Protein AF-A0A7L1Q4A2-F1 (afdb_monomer)

Nearest PDB structures (foldseek):
  6vft-assembly2_D  TM=8.440E-01  e=1.264E-03  Homo sapiens
  5dzx-assembly1_B  TM=8.798E-01  e=5.684E-03  Mus musculus
  7sz8-assembly1_A  TM=7.938E-01  e=6.410E-03  Homo sapiens
  5uly-assembly1_C  TM=8.935E-01  e=7.546E-02  Homo sapiens
  5uly-assembly2_D  TM=8.939E-01  e=8.511E-02  Homo sapiens

Radius of gyration: 13.57 Å; Cα contacts (8 Å, |Δi|>4): 120; chains: 1; bounding box: 34×17×35 Å

pLDDT: mean 86.44, std 8.15, range [62.41, 94.94]

Structure (mmCIF, N/CA/C/O backbone):
data_AF-A0A7L1Q4A2-F1
#
_entry.id   AF-A0A7L1Q4A2-F1
#
loop_
_atom_site.group_PDB
_atom_site.id
_atom_site.type_symbol
_atom_site.label_atom_id
_atom_site.label_alt_id
_atom_site.label_comp_id
_atom_site.label_asym_id
_atom_site.label_entity_id
_atom_site.label_seq_id
_atom_site.pdbx_PDB_ins_code
_atom_site.Cartn_x
_atom_site.Cartn_y
_atom_site.Cartn_z
_atom_site.occupancy
_atom_site.B_iso_or_equiv
_atom_site.auth_seq_id
_atom_site.auth_comp_id
_atom_site.auth_asym_id
_atom_site.auth_atom_id
_atom_site.pdbx_PDB_model_num
ATOM 1 N N . VAL A 1 1 ? -3.904 -5.025 -2.527 1.00 85.56 1 VAL A N 1
ATOM 2 C CA . VAL A 1 1 ? -3.828 -4.130 -3.709 1.00 85.56 1 VAL A CA 1
ATOM 3 C C . VAL A 1 1 ? -2.688 -4.610 -4.591 1.00 85.56 1 VAL A C 1
ATOM 5 O O . VAL A 1 1 ? -1.784 -5.237 -4.060 1.00 85.56 1 VAL A O 1
ATOM 8 N N . THR A 1 2 ? -2.737 -4.368 -5.898 1.00 87.88 2 THR A N 1
ATOM 9 C CA . THR A 1 2 ? -1.688 -4.778 -6.846 1.00 87.88 2 THR A CA 1
ATOM 10 C C . THR A 1 2 ? -1.434 -3.667 -7.853 1.00 87.88 2 THR A C 1
ATOM 12 O O . THR A 1 2 ? -2.383 -3.058 -8.342 1.00 87.88 2 THR A O 1
ATOM 15 N N . ALA A 1 3 ? -0.163 -3.436 -8.158 1.00 91.00 3 ALA A N 1
ATOM 16 C CA . ALA A 1 3 ? 0.339 -2.544 -9.192 1.00 91.00 3 ALA A CA 1
ATOM 17 C C . ALA A 1 3 ? 1.490 -3.243 -9.934 1.00 91.00 3 ALA A C 1
ATOM 19 O O . ALA A 1 3 ? 2.155 -4.119 -9.377 1.00 91.00 3 ALA A O 1
ATOM 20 N N . THR A 1 4 ? 1.688 -2.882 -11.198 1.00 89.12 4 THR A N 1
ATOM 21 C CA . THR A 1 4 ? 2.683 -3.489 -12.090 1.00 89.12 4 THR A CA 1
ATOM 22 C C . THR A 1 4 ? 3.457 -2.391 -12.798 1.00 89.12 4 THR A C 1
ATOM 24 O O . THR A 1 4 ? 2.829 -1.466 -13.310 1.00 89.12 4 THR A O 1
ATOM 27 N N . ASP A 1 5 ? 4.775 -2.538 -12.875 1.00 88.12 5 ASP A N 1
ATOM 28 C CA . ASP A 1 5 ? 5.654 -1.682 -13.668 1.00 88.12 5 ASP A CA 1
ATOM 29 C C . ASP A 1 5 ? 6.300 -2.516 -14.789 1.00 88.12 5 ASP A C 1
ATOM 31 O O . ASP A 1 5 ? 6.569 -3.705 -14.598 1.00 88.12 5 ASP A O 1
ATOM 35 N N . ALA A 1 6 ? 6.449 -1.930 -15.978 1.00 90.75 6 ALA A N 1
ATOM 36 C CA . ALA A 1 6 ? 6.983 -2.608 -17.161 1.00 90.75 6 ALA A CA 1
ATOM 37 C C . ALA A 1 6 ? 8.512 -2.487 -17.280 1.00 90.75 6 ALA A C 1
ATOM 39 O O . ALA A 1 6 ? 9.103 -3.166 -18.125 1.00 90.75 6 ALA A O 1
ATOM 40 N N . ASP A 1 7 ? 9.137 -1.641 -16.460 1.00 89.62 7 ASP A N 1
ATOM 41 C CA . ASP A 1 7 ? 10.580 -1.458 -16.439 1.00 89.62 7 ASP A CA 1
ATOM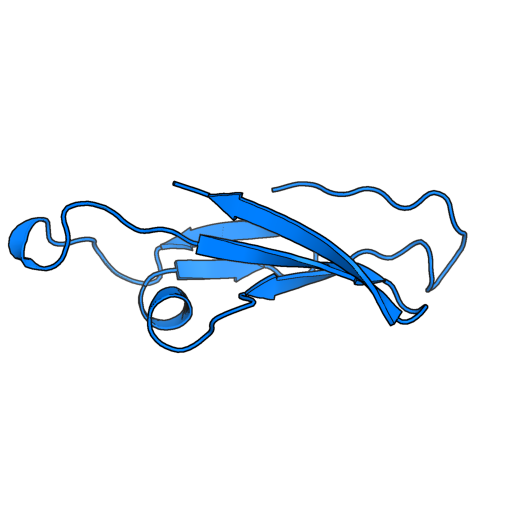 42 C C . ASP A 1 7 ? 11.316 -2.676 -15.848 1.00 89.62 7 ASP A C 1
ATOM 44 O O . ASP A 1 7 ? 10.759 -3.529 -15.154 1.00 89.62 7 ASP A O 1
ATOM 48 N N . GLU A 1 8 ? 12.618 -2.768 -16.120 1.00 86.69 8 GLU A N 1
ATOM 49 C CA . GLU A 1 8 ? 13.465 -3.847 -15.612 1.00 86.69 8 GLU A CA 1
ATOM 50 C C . GLU A 1 8 ? 14.152 -3.482 -14.282 1.00 86.69 8 GLU A C 1
ATOM 52 O O . GLU A 1 8 ? 14.401 -2.319 -13.952 1.00 86.69 8 GLU A O 1
ATOM 57 N N . SER A 1 9 ? 14.553 -4.508 -13.524 1.00 87.69 9 SER A N 1
ATOM 58 C CA . SER A 1 9 ? 15.322 -4.373 -12.275 1.00 87.69 9 SER A CA 1
ATOM 59 C C . SER A 1 9 ? 14.636 -3.483 -11.219 1.00 87.69 9 SER A C 1
ATOM 61 O O . SER A 1 9 ? 13.471 -3.693 -10.899 1.00 87.69 9 SER A O 1
ATOM 63 N N . LEU A 1 10 ? 15.364 -2.529 -10.619 1.00 82.12 10 LEU A N 1
ATOM 64 C CA . LEU A 1 10 ? 14.892 -1.686 -9.511 1.00 82.12 10 LEU A CA 1
ATOM 65 C C . LEU A 1 10 ? 13.711 -0.784 -9.891 1.00 82.12 10 LEU A C 1
ATOM 67 O O . LEU A 1 10 ? 12.902 -0.470 -9.024 1.00 82.12 10 LEU A O 1
ATOM 71 N N . ASN A 1 11 ? 13.597 -0.399 -11.162 1.00 83.69 11 ASN A N 1
ATOM 72 C CA . ASN A 1 11 ? 12.475 0.400 -11.658 1.00 83.69 11 ASN A CA 1
ATOM 73 C C . ASN A 1 11 ? 11.235 -0.475 -11.920 1.00 83.69 11 ASN A C 1
ATOM 75 O O . ASN A 1 11 ? 10.117 -0.003 -11.821 1.00 83.69 11 ASN A O 1
ATOM 79 N N . GLY A 1 12 ? 11.414 -1.782 -12.133 1.00 83.19 12 GLY A N 1
ATOM 80 C CA . GLY A 1 12 ? 10.305 -2.739 -12.187 1.00 83.19 12 GLY A CA 1
ATOM 81 C C . GLY A 1 12 ? 9.773 -3.168 -10.812 1.00 83.19 12 GLY A C 1
ATOM 82 O O . GLY A 1 12 ? 8.690 -3.750 -10.708 1.00 83.19 12 GLY A O 1
ATOM 83 N N . GLN A 1 13 ? 10.538 -2.938 -9.735 1.00 88.69 13 GLN A N 1
ATOM 84 C CA . GLN A 1 13 ? 10.168 -3.387 -8.391 1.00 88.69 13 GLN A CA 1
ATOM 85 C C . GLN A 1 13 ? 9.259 -2.371 -7.696 1.00 88.69 13 GLN A C 1
ATOM 87 O O . GLN A 1 13 ? 9.713 -1.381 -7.122 1.00 88.69 13 GLN A O 1
ATOM 92 N N . VAL A 1 14 ? 7.967 -2.685 -7.679 1.00 93.50 14 VAL A N 1
ATOM 93 C CA . VAL A 1 14 ? 6.943 -1.862 -7.037 1.00 93.50 14 VAL A CA 1
ATOM 94 C C . VAL A 1 14 ? 6.876 -2.122 -5.533 1.00 93.50 14 VAL A C 1
ATOM 96 O O . VAL A 1 14 ? 6.805 -3.269 -5.089 1.00 93.50 14 VAL A O 1
ATOM 99 N N . LYS A 1 15 ? 6.823 -1.044 -4.748 1.00 94.38 15 LYS A N 1
ATOM 100 C CA . LYS A 1 15 ? 6.575 -1.064 -3.302 1.00 94.38 15 LYS A CA 1
ATOM 101 C C . LYS A 1 15 ? 5.351 -0.248 -2.922 1.00 94.38 15 LYS A C 1
ATOM 103 O O . LYS A 1 15 ? 4.992 0.711 -3.599 1.00 94.38 15 LYS A O 1
ATOM 108 N N . TYR A 1 16 ? 4.735 -0.595 -1.796 1.00 94.38 16 TYR A N 1
ATOM 109 C CA . TYR A 1 16 ? 3.484 0.007 -1.333 1.00 94.38 16 TYR A CA 1
ATOM 110 C C . TYR A 1 16 ? 3.656 0.762 -0.010 1.00 94.38 16 TYR A C 1
ATOM 112 O O . TYR A 1 16 ? 4.374 0.325 0.890 1.00 94.38 16 TYR A O 1
ATOM 120 N N . SER A 1 17 ? 2.971 1.900 0.140 1.00 93.06 17 SER A N 1
ATOM 121 C CA . SER A 1 17 ? 2.911 2.640 1.409 1.00 93.06 17 SER A CA 1
ATOM 122 C C . SER A 1 17 ? 1.603 3.425 1.584 1.00 93.06 17 SER A C 1
ATOM 124 O O . SER A 1 17 ? 0.914 3.746 0.618 1.00 93.06 17 SER A O 1
ATOM 126 N N . PHE A 1 18 ? 1.253 3.758 2.831 1.00 91.88 18 PHE A N 1
ATOM 127 C CA . PHE A 1 18 ? 0.163 4.694 3.120 1.00 91.88 18 PHE A CA 1
ATOM 128 C C . PHE A 1 18 ? 0.598 6.132 2.820 1.00 91.88 18 PHE A C 1
ATOM 130 O O . PHE A 1 18 ? 1.567 6.622 3.408 1.00 91.88 18 PHE A O 1
ATOM 137 N N . LYS A 1 19 ? -0.175 6.841 1.993 1.00 87.62 19 LYS A N 1
ATOM 138 C CA . LYS A 1 19 ? 0.052 8.259 1.674 1.00 87.62 19 LYS A CA 1
ATOM 139 C C . LYS A 1 19 ? -0.202 9.157 2.889 1.00 87.62 19 LYS A C 1
ATOM 141 O O . LYS A 1 19 ? 0.528 10.118 3.128 1.00 87.62 19 LYS A O 1
ATOM 146 N N . LYS A 1 20 ? -1.214 8.828 3.702 1.00 78.75 20 LYS A N 1
ATOM 147 C CA . LYS A 1 20 ? -1.510 9.485 4.987 1.00 78.75 20 LYS A CA 1
ATOM 148 C C . LYS A 1 20 ? -1.315 8.494 6.129 1.00 78.75 20 LYS A C 1
ATOM 150 O O . LYS A 1 20 ? -2.147 7.628 6.356 1.00 78.75 20 LYS A O 1
ATOM 155 N N . LYS A 1 21 ? -0.221 8.636 6.879 1.00 64.44 21 LYS A N 1
ATOM 156 C CA . LYS A 1 21 ? 0.122 7.675 7.941 1.00 64.44 21 LYS A CA 1
ATOM 157 C C . LYS A 1 21 ? -0.758 7.786 9.195 1.00 64.44 21 LYS A C 1
ATOM 159 O O . LYS A 1 21 ? -1.070 6.770 9.789 1.00 64.44 21 LYS A O 1
ATOM 164 N N . LYS A 1 22 ? -1.185 8.989 9.602 1.00 62.41 22 LYS A N 1
ATOM 165 C CA . LYS A 1 22 ? -1.609 9.238 10.999 1.00 62.41 22 LYS A CA 1
ATOM 166 C C . LYS A 1 22 ? -2.768 8.382 11.534 1.00 62.41 22 LYS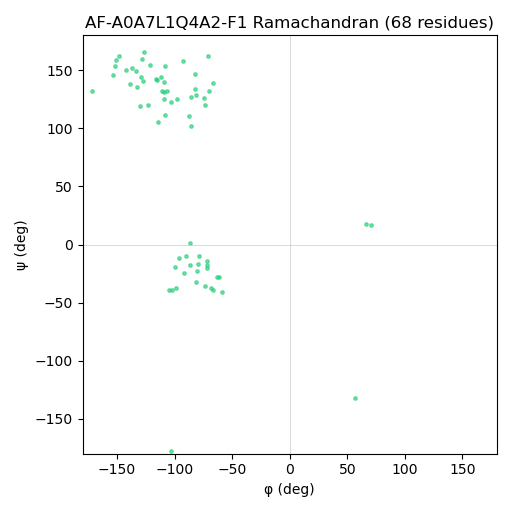 A C 1
ATOM 168 O O . LYS A 1 22 ? -2.673 7.968 12.680 1.00 62.41 22 LYS A O 1
ATOM 173 N N . THR A 1 23 ? -3.813 8.116 10.754 1.00 63.09 23 THR A N 1
ATOM 174 C CA . THR A 1 23 ? -4.981 7.349 11.243 1.00 63.09 23 THR A CA 1
ATOM 175 C C . THR A 1 23 ? -4.978 5.920 10.701 1.00 63.09 23 THR A C 1
ATOM 177 O O . THR A 1 23 ? -5.237 4.964 11.424 1.00 63.09 23 THR A O 1
ATOM 180 N N . SER A 1 24 ? -4.598 5.759 9.434 1.00 65.81 24 SER A N 1
ATOM 181 C CA . SER A 1 24 ? -4.599 4.479 8.725 1.00 65.81 24 SER A CA 1
ATOM 182 C C . SER A 1 24 ? -3.5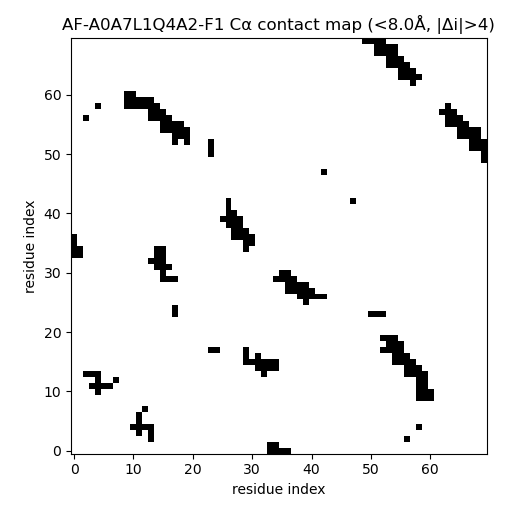81 3.486 9.292 1.00 65.81 24 SER A C 1
ATOM 184 O O . SER A 1 24 ? -3.904 2.311 9.425 1.00 65.81 24 SER A O 1
ATOM 186 N N . SER A 1 25 ? -2.381 3.935 9.689 1.00 67.62 25 SER A N 1
ATOM 187 C CA . SER A 1 25 ? -1.318 3.022 10.144 1.00 67.62 25 SER A CA 1
ATOM 188 C C . SER A 1 25 ? -1.485 2.522 11.580 1.00 67.62 25 SER A C 1
ATOM 190 O O . SER A 1 25 ? -0.720 1.666 12.011 1.00 67.62 25 SER A O 1
ATOM 192 N N . GLN A 1 26 ? -2.426 3.079 12.351 1.00 78.44 26 GLN A N 1
ATOM 193 C CA . GLN A 1 26 ? -2.736 2.579 13.695 1.00 78.44 26 GLN A CA 1
ATOM 194 C C . GLN A 1 26 ? -3.670 1.370 13.639 1.00 78.44 26 GLN A C 1
ATOM 196 O O . GLN A 1 26 ? -3.602 0.497 14.497 1.00 78.44 26 GLN A O 1
ATOM 201 N N . ILE A 1 27 ? -4.553 1.320 12.641 1.00 85.25 27 ILE A N 1
ATOM 202 C CA . ILE A 1 27 ? -5.596 0.295 12.520 1.00 85.25 27 ILE A CA 1
ATOM 203 C C . ILE A 1 27 ? -5.204 -0.765 11.491 1.00 85.25 27 ILE A C 1
ATOM 205 O O . ILE A 1 27 ? -5.407 -1.959 11.713 1.00 85.25 27 ILE A O 1
ATOM 209 N N . PHE A 1 28 ? -4.593 -0.336 10.389 1.00 89.75 28 PHE A N 1
ATOM 210 C CA . PHE A 1 28 ? -4.254 -1.182 9.256 1.00 89.75 28 PHE A CA 1
ATOM 211 C C . PHE A 1 28 ? -2.744 -1.343 9.126 1.00 89.75 28 PHE A C 1
ATOM 213 O O . PHE A 1 28 ? -1.962 -0.427 9.384 1.00 89.75 28 PHE A O 1
ATOM 220 N N . HIS A 1 29 ? -2.335 -2.531 8.712 1.00 91.81 29 HIS A N 1
ATOM 221 C CA . HIS A 1 29 ? -0.978 -2.852 8.306 1.00 91.81 29 HIS A CA 1
ATOM 222 C C . HIS A 1 29 ? -0.973 -3.061 6.797 1.00 91.81 29 HIS A C 1
ATOM 224 O O . HIS A 1 29 ? -1.905 -3.635 6.240 1.00 91.81 29 HIS A O 1
ATOM 230 N N . LEU A 1 30 ? 0.069 -2.560 6.142 1.00 92.62 30 LEU A N 1
ATOM 231 C CA . LEU A 1 30 ? 0.291 -2.731 4.714 1.00 92.62 30 LEU A CA 1
ATOM 232 C C . LEU A 1 30 ? 1.654 -3.376 4.531 1.00 92.62 30 LEU A C 1
ATOM 234 O O . LEU A 1 30 ? 2.667 -2.809 4.945 1.00 92.62 30 LEU A O 1
ATOM 238 N N . ASP A 1 31 ? 1.664 -4.542 3.907 1.00 94.00 31 ASP A N 1
ATOM 239 C CA . ASP A 1 31 ? 2.892 -5.186 3.475 1.00 94.00 31 ASP A CA 1
ATOM 240 C C . ASP A 1 31 ? 3.443 -4.445 2.248 1.00 94.00 31 ASP A C 1
ATOM 242 O O . ASP A 1 31 ? 2.766 -4.310 1.224 1.00 94.00 31 ASP A O 1
ATOM 246 N N . SER A 1 32 ? 4.664 -3.919 2.369 1.00 93.25 32 SER A N 1
ATOM 247 C CA . SER A 1 32 ? 5.255 -3.048 1.353 1.00 93.25 32 SER A CA 1
ATOM 248 C C . SER A 1 32 ? 5.669 -3.774 0.080 1.00 93.25 32 SER A C 1
ATOM 250 O O . SER A 1 32 ? 5.879 -3.098 -0.919 1.00 93.25 32 SER A O 1
ATOM 252 N N . GLU A 1 33 ? 5.813 -5.100 0.098 1.00 92.88 33 GLU A N 1
ATOM 253 C CA . GLU A 1 33 ? 6.270 -5.881 -1.060 1.00 92.88 33 GLU A CA 1
ATOM 254 C C . GLU A 1 33 ? 5.084 -6.518 -1.799 1.00 92.88 33 GLU A C 1
ATOM 256 O O . GLU A 1 33 ? 5.055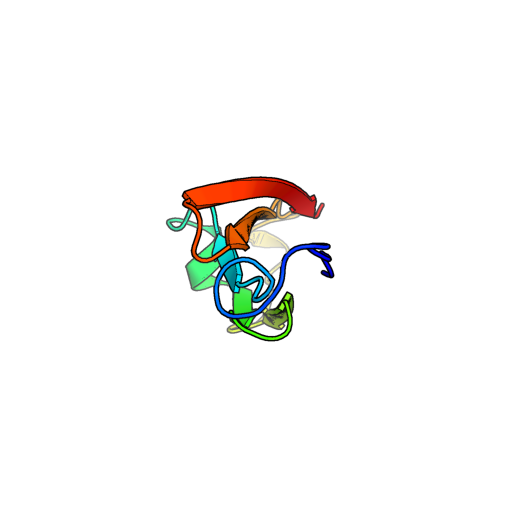 -6.570 -3.024 1.00 92.88 33 GLU A O 1
ATOM 261 N N . THR A 1 34 ? 4.067 -6.969 -1.065 1.00 93.62 34 THR A N 1
ATOM 262 C CA . THR A 1 34 ? 2.906 -7.679 -1.630 1.00 93.62 34 THR A CA 1
ATOM 263 C C . THR A 1 34 ? 1.676 -6.795 -1.814 1.00 93.62 34 THR A C 1
ATOM 265 O O . THR A 1 34 ? 0.755 -7.169 -2.541 1.00 93.62 34 THR A O 1
ATOM 268 N N . GLY A 1 35 ? 1.607 -5.649 -1.129 1.00 93.00 35 GLY A N 1
ATOM 269 C CA . GLY A 1 35 ? 0.411 -4.806 -1.108 1.00 93.00 35 GLY A CA 1
ATOM 270 C C . GLY A 1 35 ? -0.756 -5.420 -0.321 1.00 93.00 35 GLY A C 1
ATOM 271 O O . GLY A 1 35 ? -1.910 -5.004 -0.496 1.00 93.00 35 GLY A O 1
ATOM 272 N N . ALA A 1 36 ? -0.499 -6.428 0.520 1.00 94.62 36 ALA A N 1
ATOM 273 C CA . ALA A 1 36 ? -1.501 -7.013 1.405 1.00 94.62 36 ALA A CA 1
ATOM 274 C C . ALA A 1 36 ? -1.871 -6.033 2.528 1.00 94.62 36 ALA A C 1
ATOM 276 O O . ALA A 1 36 ? -0.994 -5.461 3.172 1.00 94.62 36 ALA A O 1
ATOM 277 N N . ILE A 1 37 ? -3.173 -5.855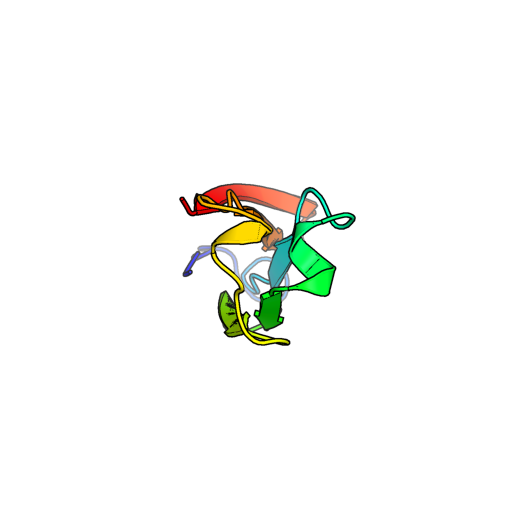 2.764 1.00 92.44 37 ILE A N 1
ATOM 278 C CA . ILE A 1 37 ? -3.700 -5.005 3.838 1.00 92.44 37 ILE A CA 1
ATOM 279 C C . ILE A 1 37 ? -4.304 -5.913 4.901 1.00 92.44 37 ILE A C 1
ATOM 281 O O . ILE A 1 37 ? -5.175 -6.728 4.596 1.00 92.44 37 ILE A O 1
ATOM 285 N N . THR A 1 38 ? -3.857 -5.764 6.142 1.00 92.56 38 THR A N 1
ATOM 286 C CA . THR A 1 38 ? -4.347 -6.533 7.290 1.00 92.56 38 THR A CA 1
ATOM 287 C C . THR A 1 38 ? -4.743 -5.607 8.433 1.00 92.56 38 THR A C 1
ATOM 289 O O . THR A 1 38 ? -4.349 -4.442 8.485 1.00 92.56 38 THR A O 1
ATOM 292 N N . LEU A 1 39 ? -5.565 -6.110 9.350 1.00 91.06 39 LEU A N 1
ATOM 293 C CA . LEU A 1 39 ? -5.937 -5.390 10.564 1.00 91.06 39 LEU A CA 1
ATOM 294 C C . LEU A 1 39 ? -4.880 -5.627 11.645 1.00 91.06 39 LEU A C 1
ATOM 296 O O . LEU A 1 39 ? -4.567 -6.772 11.964 1.00 91.06 39 LEU A O 1
ATOM 300 N N . GLY A 1 40 ? -4.349 -4.542 12.209 1.00 85.62 40 GLY A N 1
ATOM 301 C CA . GLY A 1 40 ? -3.464 -4.581 13.379 1.00 85.62 40 GLY A CA 1
ATOM 302 C C . GLY A 1 40 ? -4.226 -4.581 14.708 1.00 85.62 40 GLY A C 1
ATOM 303 O O . GLY A 1 40 ? -3.667 -4.938 15.741 1.00 85.62 40 GLY A O 1
ATOM 304 N N . GLN A 1 41 ? -5.502 -4.194 14.682 1.00 84.50 41 GLN A N 1
ATOM 305 C CA . GLN A 1 41 ? -6.411 -4.204 15.826 1.00 84.50 41 GLN A CA 1
ATOM 306 C C . GLN A 1 41 ? -7.852 -4.461 15.377 1.00 84.50 41 GLN A C 1
ATOM 308 O O . GLN A 1 41 ? -8.190 -4.309 14.202 1.00 84.50 41 GLN A O 1
ATOM 313 N N . SER A 1 42 ? -8.701 -4.854 16.324 1.00 85.50 42 SER A N 1
ATOM 314 C CA . SER A 1 42 ? -10.132 -5.049 16.093 1.00 85.50 42 SER A CA 1
ATOM 315 C C . SER A 1 42 ? -10.818 -3.720 15.780 1.00 85.50 42 SER A C 1
ATOM 317 O O . SER A 1 42 ? -10.542 -2.712 16.424 1.00 85.50 42 SER A O 1
ATOM 319 N N . LEU A 1 43 ? -11.739 -3.728 14.818 1.00 84.94 43 LEU A N 1
ATOM 320 C CA . LEU A 1 43 ? -12.552 -2.558 14.494 1.00 84.94 43 LEU A CA 1
ATOM 321 C C . LEU A 1 43 ? -13.720 -2.447 15.475 1.00 84.94 43 LEU A C 1
ATOM 323 O O . LEU A 1 43 ? -14.474 -3.407 15.646 1.00 84.94 43 LEU A O 1
ATOM 327 N N . ASN A 1 44 ? -13.887 -1.274 16.085 1.00 79.31 44 ASN A N 1
ATOM 328 C CA . ASN A 1 44 ? -15.074 -0.937 16.860 1.00 79.31 44 ASN A CA 1
ATOM 329 C C . ASN A 1 44 ? -15.974 0.001 16.044 1.00 79.31 44 ASN A C 1
ATOM 331 O O . ASN A 1 44 ? -15.558 1.087 15.649 1.00 79.31 44 ASN A O 1
ATOM 335 N N . PHE A 1 45 ? -17.224 -0.407 15.826 1.00 76.94 45 PHE A N 1
ATOM 336 C CA . PHE A 1 45 ? -18.200 0.372 15.062 1.00 76.94 45 PHE A CA 1
ATOM 337 C C . PHE A 1 45 ? -18.510 1.739 15.698 1.00 76.94 45 PHE A C 1
ATOM 339 O O . PHE A 1 45 ? -18.828 2.685 14.982 1.00 76.94 45 PHE A O 1
ATOM 346 N N . GLU A 1 46 ? -18.389 1.868 17.025 1.00 78.94 46 GLU A N 1
ATOM 347 C CA . GLU A 1 46 ? -18.606 3.148 17.717 1.00 78.94 46 GLU A CA 1
ATOM 348 C C . GLU A 1 46 ? -17.480 4.169 17.479 1.00 78.94 46 GLU A C 1
ATOM 350 O O . GLU A 1 46 ? -17.694 5.369 17.636 1.00 78.94 46 GLU A O 1
ATOM 355 N N . GLU A 1 47 ? -16.289 3.715 17.074 1.00 72.00 47 GLU A N 1
ATOM 356 C CA . GLU A 1 47 ? -15.124 4.576 16.826 1.00 72.00 47 GLU A CA 1
ATOM 357 C C . GLU A 1 47 ? -15.031 5.041 15.367 1.00 72.00 47 GLU A C 1
ATOM 359 O O . GLU A 1 47 ? -14.436 6.082 15.077 1.00 72.00 47 GLU A O 1
ATOM 364 N N . GLY A 1 48 ? -15.627 4.292 14.439 1.00 70.75 48 GLY A N 1
ATOM 365 C CA . GLY A 1 48 ? -15.651 4.628 13.023 1.00 70.75 48 GLY A CA 1
ATOM 366 C C . GLY A 1 48 ? -16.564 3.699 12.233 1.00 70.75 48 GLY A C 1
ATOM 367 O O . GLY A 1 48 ? -16.482 2.478 12.342 1.00 70.75 48 GLY A O 1
ATOM 368 N N . ASN A 1 49 ? -17.423 4.283 11.399 1.00 78.31 49 ASN A N 1
ATOM 369 C CA . ASN A 1 49 ? -18.338 3.546 10.524 1.00 78.31 49 ASN A CA 1
ATOM 370 C C . ASN A 1 49 ? -17.796 3.353 9.094 1.00 78.31 49 ASN A C 1
ATOM 372 O O . ASN A 1 49 ? -18.376 2.583 8.332 1.00 78.31 49 ASN A O 1
ATOM 376 N N . ALA A 1 50 ? -16.711 4.043 8.728 1.00 81.75 50 ALA A N 1
ATOM 377 C CA . ALA A 1 50 ? -16.032 3.926 7.441 1.00 81.75 50 ALA A CA 1
ATOM 378 C C . ALA A 1 50 ? -14.548 4.307 7.574 1.00 81.75 50 ALA A C 1
ATOM 380 O O . ALA A 1 50 ? -14.201 5.216 8.332 1.00 81.75 50 ALA A O 1
ATOM 381 N N . TYR A 1 51 ? -13.682 3.642 6.806 1.00 83.69 51 TYR A N 1
ATOM 382 C CA . TYR A 1 51 ? -12.247 3.921 6.771 1.00 83.69 51 TYR A CA 1
ATOM 383 C C . TYR A 1 51 ? -11.786 4.084 5.329 1.00 83.69 51 TYR A C 1
ATOM 385 O O . TYR A 1 51 ? -11.841 3.143 4.549 1.00 83.69 51 TYR A O 1
ATOM 393 N N . GLU A 1 52 ? -11.267 5.263 4.995 1.00 86.69 52 GLU A N 1
ATOM 394 C CA . GLU A 1 52 ? -10.631 5.486 3.700 1.00 86.69 52 GLU A CA 1
ATOM 395 C C . GLU A 1 52 ? -9.111 5.353 3.821 1.00 86.69 52 GLU A C 1
ATOM 397 O O . GLU A 1 52 ? -8.466 6.043 4.621 1.00 86.69 52 GLU A O 1
ATOM 402 N N . LEU A 1 53 ? -8.524 4.485 2.999 1.00 89.06 53 LEU A N 1
ATOM 403 C CA . LEU A 1 53 ? -7.080 4.283 2.931 1.00 89.06 53 LEU A CA 1
ATOM 404 C C . LEU A 1 53 ? -6.550 4.869 1.624 1.00 89.06 53 LEU A C 1
ATOM 406 O O . LEU A 1 53 ? -6.810 4.344 0.544 1.00 89.06 53 LEU A O 1
ATOM 410 N N . ASP A 1 54 ? -5.777 5.949 1.737 1.00 91.06 54 ASP A N 1
ATOM 411 C CA . ASP A 1 54 ? -5.026 6.515 0.617 1.00 91.06 54 ASP A CA 1
ATOM 412 C C . ASP A 1 54 ? -3.660 5.807 0.538 1.00 91.06 54 ASP A C 1
ATOM 414 O O . ASP A 1 54 ? -2.799 5.989 1.410 1.00 91.06 54 ASP A O 1
ATOM 418 N N . LEU A 1 55 ? -3.460 4.999 -0.501 1.00 92.44 55 LEU A N 1
ATOM 419 C CA . LEU A 1 55 ? -2.254 4.207 -0.747 1.00 92.44 55 LEU A CA 1
ATOM 420 C C . LEU A 1 55 ? -1.453 4.783 -1.915 1.00 92.44 55 LEU A C 1
ATOM 422 O O . LEU A 1 55 ? -2.015 5.399 -2.821 1.00 92.44 55 LEU A O 1
ATOM 426 N N . GLN A 1 56 ? -0.145 4.545 -1.909 1.00 94.31 56 GLN A N 1
ATOM 427 C CA . GLN A 1 56 ? 0.718 4.763 -3.064 1.00 94.31 56 GLN A CA 1
ATOM 428 C C . GLN A 1 56 ? 1.531 3.509 -3.384 1.00 94.31 56 GLN A C 1
ATOM 430 O O . GLN A 1 56 ? 2.014 2.833 -2.469 1.00 94.31 56 GLN A O 1
ATOM 435 N N . ALA A 1 57 ? 1.686 3.242 -4.675 1.00 94.94 57 ALA A N 1
ATOM 436 C CA . ALA A 1 57 ? 2.629 2.285 -5.233 1.00 94.94 57 ALA A CA 1
ATOM 437 C C . ALA A 1 57 ? 3.765 3.080 -5.884 1.00 94.94 57 ALA A C 1
ATOM 439 O O . ALA A 1 57 ? 3.483 4.050 -6.581 1.00 94.94 57 ALA A O 1
ATOM 440 N N . TYR A 1 58 ? 5.018 2.733 -5.617 1.00 93.81 58 TYR A N 1
ATOM 441 C CA . TYR A 1 58 ? 6.182 3.467 -6.113 1.00 93.81 58 TYR A CA 1
ATOM 442 C C . TYR A 1 58 ? 7.317 2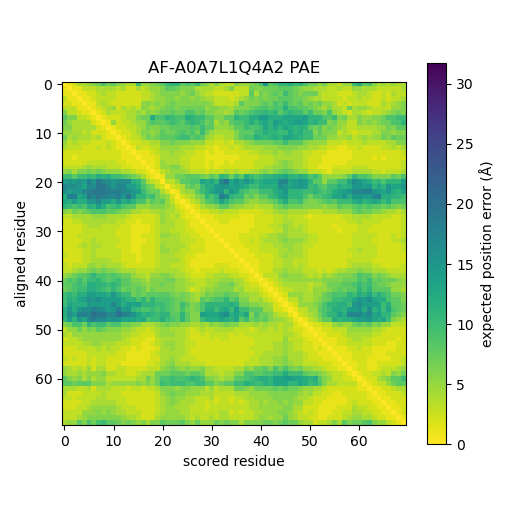.519 -6.491 1.00 93.81 58 TYR A C 1
ATOM 444 O O . TYR A 1 58 ? 7.455 1.454 -5.887 1.00 93.81 58 TYR A O 1
ATOM 452 N N . ASP A 1 59 ? 8.121 2.918 -7.466 1.00 92.00 59 ASP A N 1
ATOM 453 C CA . ASP A 1 59 ? 9.258 2.152 -7.972 1.00 92.00 59 ASP A CA 1
ATOM 454 C C . ASP A 1 59 ? 10.610 2.694 -7.456 1.00 92.00 59 ASP A C 1
ATOM 456 O O . ASP A 1 59 ? 10.681 3.642 -6.661 1.00 92.00 59 ASP A O 1
ATOM 460 N N . GLY A 1 60 ? 11.713 2.084 -7.903 1.00 87.12 60 GLY A N 1
ATOM 461 C CA . GLY A 1 60 ? 13.070 2.590 -7.669 1.00 87.12 60 GLY A CA 1
ATOM 462 C C . GLY A 1 60 ? 13.430 3.854 -8.466 1.00 87.12 60 GLY A C 1
ATOM 463 O O . GLY A 1 60 ? 14.413 4.516 -8.126 1.00 87.12 60 GLY A O 1
ATOM 464 N N . GLY A 1 61 ? 12.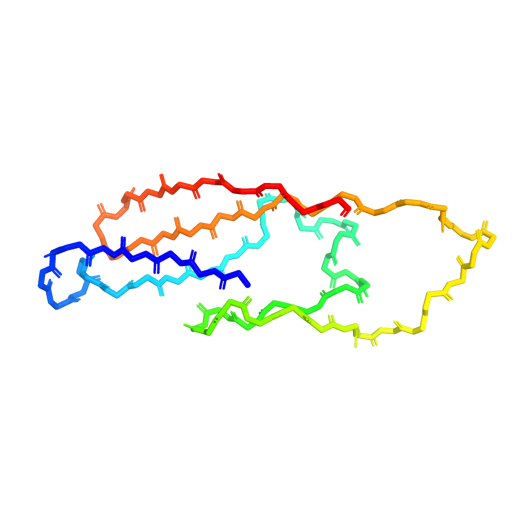637 4.203 -9.483 1.00 87.88 61 GLY A N 1
ATOM 465 C CA . GLY A 1 61 ? 12.801 5.361 -10.365 1.00 87.88 61 GLY A CA 1
ATOM 466 C C . GLY A 1 61 ? 12.169 6.659 -9.848 1.00 87.88 61 GLY A C 1
ATOM 467 O O . GLY A 1 61 ? 12.270 7.690 -10.512 1.00 87.88 61 GLY A O 1
ATOM 468 N N . ALA A 1 62 ? 11.561 6.632 -8.657 1.00 85.12 62 ALA A N 1
ATOM 469 C CA . ALA A 1 62 ? 10.784 7.725 -8.063 1.00 85.12 62 ALA A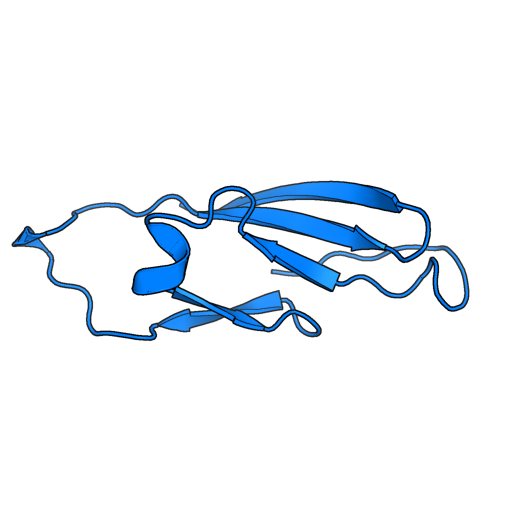 CA 1
ATOM 470 C C . ALA A 1 62 ? 9.477 8.061 -8.809 1.00 85.12 62 ALA A C 1
ATOM 472 O O . ALA A 1 62 ? 8.886 9.125 -8.579 1.00 85.12 62 ALA A O 1
ATOM 473 N N . LEU A 1 63 ? 8.997 7.148 -9.652 1.00 91.56 63 LEU A N 1
ATOM 474 C CA . LEU A 1 63 ? 7.641 7.162 -10.176 1.00 91.56 63 LEU A CA 1
ATOM 475 C C . LEU A 1 63 ? 6.701 6.526 -9.154 1.00 91.56 63 LEU A C 1
ATOM 477 O O . LEU A 1 63 ? 7.063 5.639 -8.379 1.00 91.56 63 LEU A O 1
ATOM 481 N N . TYR A 1 64 ? 5.475 7.034 -9.109 1.00 94.06 64 TYR A N 1
ATOM 482 C CA . TYR A 1 64 ? 4.456 6.503 -8.223 1.00 94.06 64 TYR A CA 1
ATOM 483 C C . TYR A 1 64 ? 3.061 6.730 -8.786 1.00 94.06 64 TYR A C 1
ATOM 485 O O . TYR A 1 64 ? 2.807 7.707 -9.491 1.00 94.06 64 TYR A O 1
ATOM 493 N N . ASP A 1 65 ? 2.147 5.857 -8.387 1.00 94.38 65 ASP A N 1
ATOM 494 C CA . ASP A 1 65 ? 0.713 6.016 -8.581 1.00 94.38 65 ASP A CA 1
ATOM 495 C C . ASP A 1 65 ? -0.018 5.861 -7.241 1.00 94.38 65 ASP A C 1
ATOM 497 O O . ASP A 1 65 ? 0.555 5.427 -6.232 1.00 94.38 65 ASP A O 1
ATOM 501 N N . THR A 1 66 ? -1.284 6.265 -7.190 1.00 93.44 66 THR A N 1
ATOM 502 C CA . THR A 1 66 ? -2.078 6.269 -5.961 1.00 93.44 66 THR A CA 1
ATOM 503 C C . THR A 1 66 ? -3.420 5.583 -6.135 1.00 93.44 66 THR A C 1
ATOM 505 O O . THR A 1 66 ? -4.076 5.725 -7.159 1.00 93.44 66 THR A O 1
ATOM 508 N N . ALA A 1 67 ? -3.864 4.895 -5.086 1.00 92.50 67 ALA A N 1
ATOM 509 C CA . ALA A 1 67 ? -5.153 4.219 -5.046 1.00 92.50 67 ALA A CA 1
ATOM 510 C C . ALA A 1 67 ? -5.881 4.533 -3.737 1.00 92.50 67 ALA A C 1
ATOM 512 O O . ALA A 1 67 ? -5.252 4.733 -2.695 1.00 92.50 67 ALA A O 1
ATOM 513 N N . LYS A 1 68 ? -7.214 4.550 -3.789 1.00 90.44 68 LYS A N 1
ATOM 514 C CA . LYS A 1 68 ? -8.072 4.689 -2.611 1.00 90.44 68 LYS A CA 1
ATOM 515 C C . LYS A 1 68 ? -8.806 3.374 -2.360 1.00 90.44 68 LYS A C 1
ATOM 517 O O . LYS A 1 68 ? -9.378 2.808 -3.288 1.00 90.44 68 LYS A O 1
ATOM 522 N N . VAL A 1 69 ? -8.794 2.918 -1.112 1.00 87.81 69 VAL A N 1
ATOM 523 C CA . VAL A 1 69 ? -9.631 1.814 -0.623 1.00 87.81 69 VAL A CA 1
ATOM 524 C C . VAL A 1 69 ? -10.683 2.413 0.306 1.00 87.81 69 VAL A C 1
ATOM 526 O O . VAL A 1 69 ? -10.326 3.224 1.164 1.00 87.81 69 VAL A O 1
ATOM 529 N N . VAL A 1 70 ? -11.949 2.052 0.098 1.00 83.31 70 VAL A N 1
ATOM 530 C CA . VAL A 1 70 ? -13.117 2.515 0.866 1.00 83.31 70 VAL A CA 1
ATOM 531 C C . VAL A 1 70 ? -13.921 1.338 1.391 1.00 83.31 70 VAL A C 1
ATOM 533 O O . VAL A 1 70 ? -13.880 0.276 0.725 1.00 83.31 70 VAL A O 1
#

Secondary structure (DSSP, 8-state):
------S-GGGT--EEEESSHHHHHHHEEE-TTT--EEESSPPPTTT-S---EEEEEE-TTS-EEEEEE-

InterPro domains:
  IPR002126 Cadherin-like [PF00028] (1-67)
  IPR002126 Cadherin-like [PS50268] (1-61)
  IPR002126 Cadherin-like [SM00112] (1-70)
  IPR01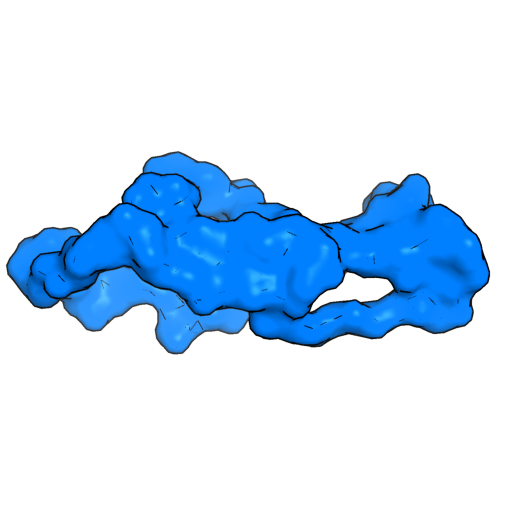5919 Cadherin-like superfamily [SSF49313] (1-69)
  IPR050174 Protocadherin/Cadherin-related Cell Adhesion [PTHR24028] (1-69)

Sequence (70 aa):
VTATDADESLNGQVKYSFKKKKTSSQIFHLDSETGAITLGQSLNFEEGNAYELDLQAYDGGALYDTAKVV

Foldseek 3Di:
DDDADPDDDQQRQKFKDFPDCDPCVVFWDADGRGRDIDGPDDDDCVVDVDDKTWMKIGTSVRDIDIDIDD

Solvent-accessible surface area (backbone atoms only — not comparable to full-atom values): 4238 Å² total; per-residue (Å²): 92,87,83,87,54,91,50,69,69,58,44,26,46,55,34,39,47,63,71,57,51,87,67,47,59,70,42,37,41,69,41,39,75,70,30,47,74,46,73,71,51,87,86,53,68,91,81,48,89,74,66,77,43,49,34,31,42,32,34,66,71,77,49,69,52,74,50,77,48,114

Organism: Oriolus oriolus (NCBI:txid181099)

Mean predicted aligned error: 5.1 Å